Protein AF-A0A3L5TRG7-F1 (afdb_monomer_lite)

Radius of gyration: 14.85 Å; chains: 1; bounding box: 31×40×36 Å

pLDDT: mean 86.59, std 11.87, range [41.12, 98.0]

Secondary structure (DSSP, 8-state):
-EEEEEEEEEEE---S-SSS-EEEEEEEEEEEE-STT---TT-EEEEEE--TT-TT-----TT-EEEEEEEEPTTT--EE--TTS-EEEGGGS-HHHHHHHHTT---TTS---------

Organism: Mytilus galloprovincialis (NCBI:txid29158)

InterPro domains:
  IPR001820 Protease inhibitor I35 (TIMP) [PF00965] (16-117)
  IPR001820 Protease inhibitor I35 (TIMP) [PTHR11844] (3-117)
  IPR008993 Tissue inhibitor of metalloproteinases-like, OB-fold [G3DSA:2.40.50.120] (1-111)
  IPR008993 Tissue inhibitor of metalloproteinases-like, OB-fold [SSF50242] (3-116)

Foldseek 3Di:
DAKWKFKWAFADFFDDDPDAKTKTKTQTQGTLDDPDCLDDHRDIAIETEGDPVDPWGDDDDHGFIKTWMFDADPPPRYTYGTNPTDIDTPVPDDPVRVCCSVVVVDDPVDDDDDPPPDD

Sequence (119 aa):
MQSIVIRGSITSVPGPQSNSDVYYNVTILDIFKQPSYVLSKGKEVKIWTPGNDGVCRAPFSHGEEYYIGGSIERGTGKLRTHLCNFRSRTSALKECQKRMIAGNVFDCSCKTPECFQDC

Structure (mmCIF, N/CA/C/O backbone):
data_AF-A0A3L5TRG7-F1
#
_entry.id   AF-A0A3L5TRG7-F1
#
loop_
_atom_site.group_PDB
_atom_site.id
_atom_site.type_symbol
_atom_site.label_atom_id
_atom_site.label_alt_id
_atom_site.label_comp_id
_atom_site.label_asym_id
_atom_site.label_entity_id
_atom_site.label_seq_id
_atom_site.pdbx_PDB_ins_code
_atom_site.Cartn_x
_atom_site.Cartn_y
_atom_site.Cartn_z
_atom_site.occupancy
_atom_site.B_iso_or_equiv
_atom_site.auth_seq_id
_atom_site.auth_comp_id
_atom_site.auth_asym_id
_atom_site.auth_atom_id
_atom_site.pdbx_PDB_model_num
ATOM 1 N N . MET A 1 1 ? 7.565 7.996 12.531 1.00 68.50 1 MET A N 1
ATOM 2 C CA . MET A 1 1 ? 6.624 7.595 11.460 1.00 68.50 1 MET A CA 1
ATOM 3 C C . MET A 1 1 ? 5.616 6.619 12.039 1.00 68.50 1 MET A C 1
ATOM 5 O O . MET A 1 1 ? 5.961 5.914 12.978 1.00 68.50 1 MET A O 1
ATOM 9 N N . GLN A 1 2 ? 4.381 6.612 11.550 1.00 84.31 2 GLN A N 1
ATOM 10 C CA . GLN A 1 2 ? 3.318 5.730 12.049 1.00 84.31 2 GLN A CA 1
ATOM 11 C C . GLN A 1 2 ? 2.787 4.857 10.914 1.00 84.31 2 GLN A C 1
ATOM 13 O O . GLN A 1 2 ? 2.599 5.352 9.809 1.00 84.31 2 GLN A O 1
ATOM 18 N N . SER A 1 3 ? 2.574 3.569 1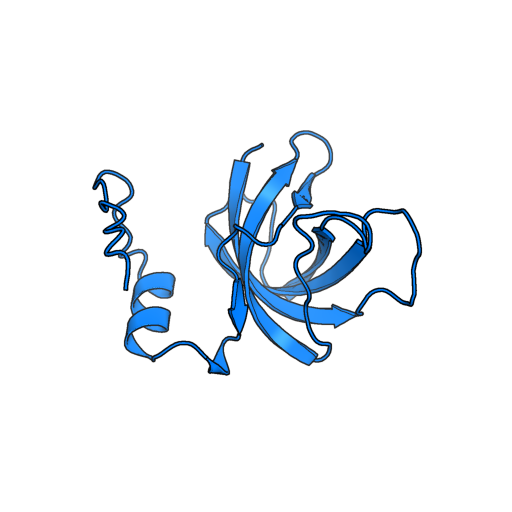1.170 1.00 89.38 3 SER A N 1
ATOM 19 C CA . SER A 1 3 ? 2.216 2.606 10.124 1.00 89.38 3 SER A CA 1
ATOM 20 C C . SER A 1 3 ? 0.785 2.775 9.623 1.00 89.38 3 SER A C 1
ATOM 22 O O . SER A 1 3 ? -0.123 3.053 10.407 1.00 89.38 3 SER A O 1
ATOM 24 N N . ILE A 1 4 ? 0.585 2.512 8.334 1.00 93.00 4 ILE A N 1
ATOM 25 C CA . ILE A 1 4 ? -0.726 2.494 7.686 1.00 93.00 4 ILE A CA 1
ATOM 26 C C . ILE A 1 4 ? -0.925 1.241 6.841 1.00 93.00 4 ILE A C 1
ATOM 28 O O . ILE A 1 4 ? 0.043 0.674 6.336 1.00 93.00 4 ILE A O 1
ATOM 32 N N . VAL A 1 5 ? -2.186 0.843 6.683 1.00 94.06 5 VAL A N 1
ATOM 33 C CA . VAL A 1 5 ? -2.636 -0.185 5.739 1.00 94.06 5 VAL A CA 1
ATOM 34 C C . VAL A 1 5 ? -3.957 0.278 5.129 1.00 94.06 5 VAL A C 1
ATOM 36 O O . VAL A 1 5 ? -4.934 0.490 5.851 1.00 94.06 5 VAL A O 1
ATOM 39 N N . ILE A 1 6 ? -3.985 0.432 3.808 1.00 95.50 6 ILE A N 1
ATOM 40 C CA . ILE A 1 6 ? -5.159 0.877 3.044 1.00 95.50 6 ILE A CA 1
ATOM 41 C C . ILE A 1 6 ? -5.406 -0.033 1.841 1.00 95.50 6 ILE A C 1
ATOM 43 O O . ILE A 1 6 ? -4.489 -0.706 1.370 1.00 95.50 6 ILE A O 1
ATOM 47 N N . ARG A 1 7 ? -6.630 -0.010 1.310 1.00 97.12 7 ARG A N 1
ATOM 48 C CA . ARG A 1 7 ? -6.919 -0.385 -0.078 1.00 97.12 7 ARG A CA 1
ATOM 49 C C . ARG A 1 7 ? -7.169 0.891 -0.869 1.00 97.12 7 ARG A C 1
ATOM 51 O O . ARG A 1 7 ? -7.932 1.741 -0.411 1.00 97.12 7 ARG A O 1
ATOM 58 N N . GLY A 1 8 ? -6.552 1.037 -2.035 1.00 97.44 8 GLY A N 1
ATOM 59 C CA . GLY A 1 8 ? -6.712 2.226 -2.868 1.00 97.44 8 GLY A CA 1
ATOM 60 C C . GLY A 1 8 ? -6.596 1.945 -4.362 1.00 97.44 8 GLY A C 1
ATOM 61 O O . GLY A 1 8 ? -5.975 0.959 -4.755 1.00 97.44 8 GLY A O 1
ATOM 62 N N . SER A 1 9 ? -7.196 2.819 -5.169 1.00 98.00 9 SER A N 1
ATOM 63 C CA . SER A 1 9 ? -7.096 2.823 -6.635 1.00 98.00 9 SER A CA 1
ATOM 64 C C . SER A 1 9 ? -6.076 3.862 -7.085 1.00 98.00 9 SER A C 1
ATOM 66 O O . SER A 1 9 ? -6.111 4.997 -6.607 1.00 98.00 9 SER A O 1
ATOM 68 N N . ILE A 1 10 ? -5.169 3.487 -7.986 1.00 97.50 10 ILE A N 1
ATOM 69 C CA . ILE A 1 10 ? -4.140 4.387 -8.519 1.00 97.50 10 ILE A CA 1
ATOM 70 C C . ILE A 1 10 ? -4.739 5.247 -9.633 1.00 97.50 10 ILE A C 1
ATOM 72 O O . ILE A 1 10 ? -5.018 4.752 -10.724 1.00 97.50 10 ILE A O 1
ATOM 76 N N . THR A 1 11 ? -4.889 6.546 -9.385 1.00 96.62 11 THR A N 1
ATOM 77 C CA . THR A 1 11 ? -5.486 7.505 -10.333 1.00 96.62 11 THR A CA 1
ATOM 78 C C . THR A 1 11 ? -4.451 8.245 -11.171 1.00 96.62 11 THR A C 1
ATOM 80 O O . THR A 1 11 ? -4.776 8.801 -12.214 1.00 96.62 11 THR A O 1
ATOM 83 N N . SER A 1 12 ? -3.188 8.256 -10.743 1.00 93.62 12 SER A N 1
ATOM 84 C CA . SER A 1 12 ? -2.089 8.840 -11.511 1.00 93.62 12 SER A CA 1
ATOM 85 C C . SER A 1 12 ? -0.778 8.134 -11.201 1.00 93.62 12 SER A C 1
ATOM 87 O O . SER A 1 12 ? -0.495 7.793 -10.048 1.00 93.62 12 SER A O 1
ATOM 89 N N . VAL A 1 13 ? 0.024 7.931 -12.245 1.00 90.31 13 VAL A N 1
ATOM 90 C CA . VAL A 1 13 ? 1.387 7.415 -12.146 1.00 90.31 13 VAL A CA 1
ATOM 91 C C . VAL A 1 13 ? 2.385 8.529 -12.466 1.00 90.31 13 VAL A C 1
ATOM 93 O O . VAL A 1 13 ? 2.119 9.369 -13.327 1.00 90.31 13 VAL A O 1
ATOM 96 N N . PRO A 1 14 ? 3.543 8.548 -11.790 1.00 85.12 14 PRO A N 1
ATOM 97 C CA . PRO A 1 14 ? 4.593 9.513 -12.060 1.00 85.12 14 PRO A CA 1
ATOM 98 C C . PRO A 1 14 ? 5.100 9.338 -13.497 1.00 85.12 14 PRO A C 1
ATOM 100 O O . PRO A 1 14 ? 5.312 8.212 -13.955 1.00 85.12 14 PRO A O 1
ATOM 103 N N . GLY A 1 15 ? 5.313 10.458 -14.192 1.00 77.00 15 GLY A N 1
ATOM 104 C CA . GLY A 1 15 ? 5.988 10.473 -15.490 1.00 77.00 15 GLY A CA 1
ATOM 105 C C . GLY A 1 15 ? 7.446 9.993 -15.390 1.00 77.00 15 GLY A C 1
ATOM 106 O O . GLY A 1 15 ? 7.932 9.706 -14.292 1.00 77.00 15 GLY A O 1
ATOM 107 N N . PRO A 1 16 ? 8.173 9.908 -16.516 1.00 65.50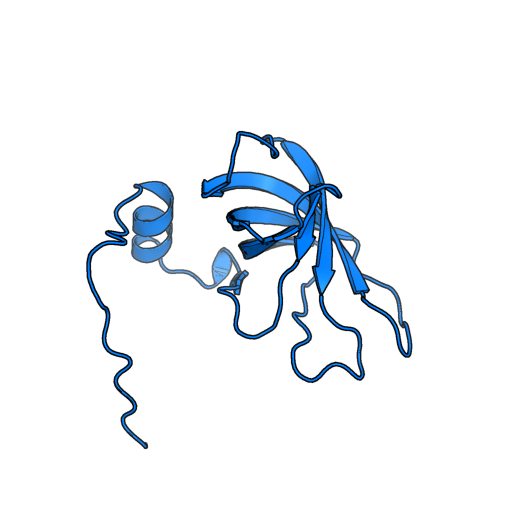 16 PRO A N 1
ATOM 108 C CA . PRO A 1 16 ? 9.590 9.562 -16.504 1.00 65.50 16 PRO A CA 1
ATOM 109 C C . PRO A 1 16 ? 10.372 10.640 -15.736 1.00 65.50 16 PRO A C 1
ATOM 111 O O . PRO A 1 16 ? 10.636 11.718 -16.256 1.00 65.50 16 PRO A O 1
ATOM 114 N N . GLN A 1 17 ? 10.697 10.374 -14.471 1.00 63.59 17 GLN A N 1
ATOM 115 C CA . GLN A 1 17 ? 11.513 11.253 -13.633 1.00 63.59 17 GLN A CA 1
ATOM 116 C C . GLN A 1 17 ? 12.855 10.578 -13.350 1.00 63.59 17 GLN A C 1
ATOM 118 O O . GLN A 1 17 ? 12.905 9.390 -13.017 1.00 63.59 17 GLN A O 1
ATOM 123 N N . SER A 1 18 ? 13.938 11.339 -13.500 1.00 54.47 18 SER A N 1
ATOM 124 C CA . SER A 1 18 ? 15.271 10.960 -13.034 1.00 54.47 18 SER A CA 1
ATOM 125 C C . SER A 1 18 ? 15.524 11.644 -11.686 1.00 54.47 18 SER A C 1
ATOM 127 O O . SER A 1 18 ? 15.195 12.816 -11.509 1.00 54.47 18 SER A O 1
ATOM 129 N N . ASN A 1 19 ? 16.063 10.886 -10.730 1.00 63.34 19 ASN A N 1
ATOM 130 C CA . ASN A 1 19 ? 16.706 11.356 -9.500 1.00 63.34 19 ASN A CA 1
ATOM 131 C C . ASN A 1 19 ? 15.845 11.873 -8.317 1.00 63.34 19 ASN A C 1
ATOM 133 O O . ASN A 1 19 ? 16.428 12.319 -7.330 1.00 63.34 19 ASN A O 1
ATOM 137 N N . SER A 1 20 ? 14.504 11.802 -8.324 1.00 78.25 20 SER A N 1
ATOM 138 C CA . SER A 1 20 ? 13.665 12.269 -7.190 1.00 78.25 20 SER A CA 1
ATOM 139 C C . SER A 1 20 ? 12.644 11.247 -6.683 1.00 78.25 20 SER A C 1
ATOM 141 O O . SER A 1 20 ? 12.288 10.311 -7.398 1.00 78.25 20 SER A O 1
ATOM 143 N N . ASP A 1 21 ? 12.138 11.447 -5.457 1.00 87.06 21 ASP A N 1
ATOM 144 C CA . ASP A 1 21 ? 10.961 10.727 -4.952 1.00 87.06 21 ASP A CA 1
ATOM 145 C C . ASP A 1 21 ? 9.823 10.810 -5.970 1.00 87.06 21 ASP A C 1
ATOM 147 O O . ASP A 1 21 ? 9.517 11.883 -6.500 1.00 87.06 21 ASP A O 1
ATOM 151 N N . VAL A 1 22 ? 9.185 9.673 -6.226 1.00 89.81 22 VAL A N 1
ATOM 152 C CA . VAL A 1 22 ? 8.079 9.590 -7.172 1.00 89.81 22 VAL A CA 1
ATOM 153 C C . VAL A 1 22 ? 6.760 9.514 -6.425 1.00 89.81 22 VAL A C 1
ATOM 155 O O . VAL A 1 22 ? 6.640 8.829 -5.408 1.00 89.81 22 VAL A O 1
ATOM 158 N N . TYR A 1 23 ? 5.765 10.221 -6.948 1.00 92.25 23 TYR A N 1
ATOM 159 C CA . TYR A 1 23 ? 4.465 10.394 -6.315 1.00 92.25 23 TYR A CA 1
ATOM 160 C C . TYR A 1 23 ? 3.373 9.745 -7.160 1.00 92.25 23 TYR A C 1
ATOM 162 O O . TYR A 1 23 ? 3.316 9.936 -8.373 1.00 92.25 23 TYR A O 1
ATOM 170 N N . TYR A 1 24 ? 2.490 9.016 -6.492 1.00 94.31 24 TYR A N 1
ATOM 171 C CA . TYR A 1 24 ? 1.290 8.408 -7.048 1.00 94.31 24 TYR A CA 1
ATOM 172 C C . TYR A 1 24 ? 0.074 9.076 -6.420 1.00 94.31 24 TYR A C 1
ATOM 174 O O . TYR A 1 24 ? 0.054 9.291 -5.203 1.00 94.31 24 TYR A O 1
ATOM 182 N N . ASN A 1 25 ? -0.945 9.364 -7.227 1.00 95.44 25 ASN A N 1
ATOM 183 C CA . ASN A 1 25 ? -2.251 9.722 -6.684 1.00 95.44 25 ASN A CA 1
ATOM 184 C C . ASN A 1 25 ? -3.055 8.444 -6.460 1.00 95.44 25 ASN A C 1
ATOM 186 O O . ASN A 1 25 ? -3.080 7.554 -7.315 1.00 95.44 25 ASN A O 1
ATOM 190 N N . VAL A 1 26 ? -3.676 8.353 -5.287 1.00 96.50 26 VAL A N 1
ATOM 191 C CA . VAL A 1 26 ? -4.419 7.176 -4.852 1.00 96.50 26 VAL A CA 1
ATOM 192 C C . VAL A 1 26 ? -5.742 7.603 -4.240 1.00 96.50 26 VAL A C 1
ATOM 194 O O . VAL A 1 26 ? -5.761 8.330 -3.247 1.00 96.50 26 VAL A O 1
ATOM 197 N N . THR A 1 27 ? -6.855 7.114 -4.780 1.00 97.44 27 THR A N 1
ATOM 198 C CA . THR A 1 27 ? -8.161 7.218 -4.122 1.00 97.44 27 THR A CA 1
ATOM 199 C C . THR A 1 27 ? -8.278 6.125 -3.071 1.00 97.44 27 THR A C 1
ATOM 201 O O . THR A 1 27 ? -8.154 4.940 -3.380 1.00 97.44 27 THR A O 1
ATOM 204 N N . ILE A 1 28 ? -8.532 6.508 -1.820 1.00 96.94 28 ILE A N 1
ATOM 205 C CA . ILE A 1 28 ? -8.683 5.559 -0.716 1.00 96.94 28 ILE A CA 1
ATOM 206 C C . ILE A 1 28 ? -10.037 4.860 -0.821 1.00 96.94 28 ILE A C 1
ATOM 208 O O . ILE A 1 28 ? -11.084 5.494 -0.705 1.00 96.94 28 ILE A O 1
ATOM 212 N N . LEU A 1 29 ? -10.013 3.540 -0.977 1.00 97.12 29 LEU A N 1
ATOM 213 C CA . LEU A 1 29 ? -11.209 2.703 -1.016 1.00 97.12 29 LEU A CA 1
ATOM 214 C C . LEU A 1 29 ? -11.552 2.162 0.369 1.00 97.12 29 LEU A C 1
ATOM 216 O O . LEU A 1 29 ? -12.718 2.190 0.742 1.00 97.12 29 LEU A O 1
ATOM 220 N N . ASP A 1 30 ? -10.559 1.734 1.151 1.00 95.81 30 ASP A N 1
ATOM 221 C CA . ASP A 1 30 ? -10.739 1.310 2.545 1.00 95.81 30 ASP A CA 1
ATOM 222 C C . ASP A 1 30 ? -9.485 1.582 3.377 1.00 95.81 30 ASP A C 1
ATOM 224 O O . ASP A 1 30 ? -8.372 1.666 2.853 1.00 95.81 30 ASP A O 1
ATOM 228 N N . ILE A 1 31 ? -9.666 1.695 4.692 1.00 93.81 31 ILE A N 1
ATOM 229 C CA . ILE A 1 31 ? -8.587 1.918 5.655 1.00 93.81 31 ILE A CA 1
ATOM 230 C C . ILE A 1 31 ? -8.657 0.814 6.704 1.00 93.81 31 ILE A C 1
ATOM 232 O O . ILE A 1 31 ? -9.650 0.707 7.416 1.00 93.81 31 ILE A O 1
ATOM 236 N N . PHE A 1 32 ? -7.597 0.015 6.806 1.00 92.62 32 PHE A N 1
ATOM 237 C CA . PHE A 1 32 ? -7.510 -1.104 7.752 1.00 92.62 32 PHE A CA 1
ATOM 238 C C . PHE A 1 32 ? -6.653 -0.759 8.969 1.00 92.62 32 PHE A C 1
ATOM 240 O O . PHE A 1 32 ? -6.899 -1.239 10.069 1.00 92.62 32 PHE A O 1
ATOM 247 N N . LYS A 1 33 ? -5.643 0.097 8.785 1.00 91.25 33 LYS A N 1
ATOM 248 C CA . LYS A 1 33 ? -4.789 0.593 9.866 1.00 91.25 33 LYS A CA 1
ATOM 249 C C . LYS A 1 33 ? -4.364 2.020 9.568 1.00 91.25 33 LYS A C 1
ATOM 251 O O . LYS A 1 33 ? -3.876 2.304 8.477 1.00 91.25 33 LYS A O 1
ATOM 256 N N . GLN A 1 34 ? -4.500 2.902 10.550 1.00 88.31 34 GLN A N 1
ATOM 257 C CA . GLN A 1 34 ? -3.930 4.242 10.502 1.00 88.31 34 GLN A CA 1
ATOM 258 C C . GLN A 1 34 ? -3.708 4.800 11.909 1.00 88.31 34 GLN A C 1
ATOM 260 O O . GLN A 1 34 ? -4.436 4.435 12.833 1.00 88.31 34 GLN A O 1
ATOM 265 N N . PRO A 1 35 ? -2.747 5.714 12.090 1.00 81.31 35 PRO A N 1
ATOM 266 C CA . PRO A 1 35 ? -2.717 6.565 13.266 1.00 81.31 35 PRO A CA 1
ATOM 267 C C . PRO A 1 35 ? -3.772 7.679 13.160 1.00 81.31 35 PRO A C 1
ATOM 269 O O . PRO A 1 35 ? -3.918 8.298 12.111 1.00 81.31 35 PRO A O 1
ATOM 272 N N . SER A 1 36 ? -4.467 7.971 14.260 1.00 73.88 36 SER A N 1
ATOM 273 C CA . SER A 1 36 ? -5.143 9.261 14.498 1.00 73.88 36 SER A CA 1
ATOM 274 C C . SER A 1 36 ? -6.057 9.804 13.375 1.00 73.88 36 SER A C 1
ATOM 276 O O . SER A 1 36 ? -6.055 11.006 13.135 1.00 73.88 36 SER A O 1
ATOM 278 N N . TYR A 1 37 ? -6.846 8.948 12.707 1.00 75.25 37 TYR A N 1
ATOM 279 C CA . TYR A 1 37 ? -7.881 9.330 11.719 1.00 75.25 37 TYR A CA 1
ATOM 280 C C . TYR A 1 37 ? -7.437 10.351 10.645 1.00 75.25 37 TYR A C 1
ATOM 282 O O . TYR A 1 37 ? -8.203 11.221 10.240 1.00 75.25 37 TYR A O 1
ATOM 290 N N . VAL A 1 38 ? -6.193 10.254 10.166 1.00 82.38 38 VAL A N 1
ATOM 291 C CA . VAL A 1 38 ? -5.620 11.185 9.170 1.00 82.38 38 VAL A CA 1
ATOM 292 C C . VAL A 1 38 ? -6.228 10.993 7.772 1.00 82.38 38 VAL A C 1
ATOM 294 O O . VAL A 1 38 ? -6.268 11.918 6.957 1.00 82.38 38 VAL A O 1
ATOM 297 N N . LEU A 1 39 ? -6.691 9.780 7.478 1.00 89.88 39 LEU A N 1
ATOM 298 C CA . LEU A 1 39 ? -7.208 9.364 6.182 1.00 89.88 39 LEU A CA 1
ATOM 299 C C . LEU A 1 39 ? -8.719 9.140 6.232 1.00 89.88 39 LEU A C 1
ATOM 301 O O . LEU A 1 39 ? -9.279 8.734 7.254 1.00 89.88 39 LEU A O 1
ATOM 305 N N . SER A 1 40 ? -9.368 9.333 5.085 1.00 93.00 40 SER A N 1
ATOM 306 C CA . SER A 1 40 ? -10.805 9.110 4.915 1.00 93.00 40 SER A CA 1
ATOM 307 C C . SER A 1 40 ? -11.081 8.371 3.609 1.00 93.00 40 SER A C 1
ATOM 309 O O . SER A 1 40 ? -10.419 8.614 2.600 1.00 93.00 40 SER A O 1
ATOM 311 N N . LYS A 1 41 ? -12.070 7.473 3.630 1.00 95.19 41 LYS A N 1
ATOM 312 C CA . LYS A 1 41 ? -12.554 6.768 2.437 1.00 95.19 41 LYS A CA 1
ATOM 313 C C . LYS A 1 41 ? -13.084 7.766 1.401 1.00 95.19 41 LYS A C 1
ATOM 315 O O . LYS A 1 41 ? -13.687 8.770 1.765 1.00 95.19 41 LYS A O 1
ATOM 320 N N . GLY A 1 42 ? -12.828 7.500 0.123 1.00 95.31 42 GLY A N 1
ATOM 321 C CA . GLY A 1 42 ? -13.177 8.363 -1.008 1.00 95.31 42 GLY A CA 1
ATOM 322 C C . GLY A 1 42 ? -12.223 9.541 -1.233 1.00 95.31 42 GLY A C 1
ATOM 323 O O . GLY A 1 42 ? -12.297 10.187 -2.273 1.00 95.31 42 GLY A O 1
ATOM 324 N N . LYS A 1 43 ? -11.302 9.820 -0.301 1.00 94.50 43 LYS A N 1
ATOM 325 C CA . LYS A 1 43 ? -10.327 10.904 -0.448 1.00 94.50 43 LYS A CA 1
ATOM 326 C C . LYS A 1 43 ? -9.179 10.478 -1.359 1.00 94.50 43 LYS A C 1
ATOM 328 O O . LYS A 1 43 ? -8.662 9.368 -1.232 1.00 94.50 43 LYS A O 1
ATOM 333 N N . GLU A 1 44 ? -8.747 11.382 -2.234 1.00 94.56 44 GLU A N 1
ATOM 334 C CA . GLU A 1 44 ? -7.490 11.228 -2.962 1.00 94.56 44 GLU A CA 1
ATOM 335 C C . GLU A 1 44 ? -6.310 11.688 -2.098 1.00 94.56 44 GLU A C 1
ATOM 337 O O . GLU A 1 44 ? -6.347 12.742 -1.455 1.00 94.56 44 GLU A O 1
ATOM 342 N N . VAL A 1 45 ? -5.256 10.879 -2.074 1.00 93.31 45 VAL A N 1
ATOM 343 C CA . VAL A 1 45 ? -4.016 11.153 -1.352 1.00 93.31 45 VAL A CA 1
ATOM 344 C C . VAL A 1 45 ? -2.810 10.899 -2.242 1.00 93.31 45 VAL A C 1
ATOM 346 O O . VAL A 1 45 ? -2.852 10.078 -3.156 1.00 93.31 45 VAL A O 1
ATOM 349 N N . LYS A 1 46 ? -1.707 11.591 -1.946 1.00 93.25 46 LYS A N 1
ATOM 350 C CA . LYS A 1 46 ? -0.419 11.345 -2.594 1.00 93.25 46 LYS A CA 1
ATOM 351 C C . LYS A 1 46 ? 0.399 10.365 -1.771 1.00 93.25 46 LYS A C 1
ATOM 353 O O . LYS A 1 46 ? 0.665 10.624 -0.596 1.00 93.25 46 LYS A O 1
ATOM 358 N N . ILE A 1 47 ? 0.824 9.279 -2.404 1.00 93.75 47 ILE A N 1
ATOM 359 C CA . ILE A 1 47 ? 1.775 8.323 -1.838 1.00 93.75 47 ILE A CA 1
ATOM 360 C C . ILE A 1 47 ? 3.096 8.491 -2.565 1.00 93.75 47 ILE A C 1
ATOM 362 O O . ILE A 1 47 ? 3.122 8.524 -3.793 1.00 93.75 47 ILE A O 1
ATOM 366 N N . TRP A 1 48 ? 4.188 8.582 -1.817 1.00 92.88 48 TRP A N 1
ATOM 367 C CA . TRP A 1 48 ? 5.519 8.675 -2.389 1.00 92.88 48 TRP A CA 1
ATOM 368 C C . TRP A 1 48 ? 6.369 7.445 -2.083 1.00 92.88 48 TRP A C 1
ATOM 370 O O . TRP A 1 48 ? 6.190 6.754 -1.075 1.00 92.88 48 TRP A O 1
ATOM 380 N N . THR A 1 49 ? 7.299 7.167 -2.985 1.00 92.06 49 THR A N 1
ATOM 381 C CA . THR A 1 49 ? 8.286 6.091 -2.884 1.00 92.06 49 THR A CA 1
ATOM 382 C C . THR A 1 49 ? 9.599 6.564 -3.519 1.00 92.06 49 THR A C 1
ATOM 384 O O . THR A 1 49 ? 9.555 7.506 -4.316 1.00 92.06 49 THR A O 1
ATOM 387 N N . PRO A 1 50 ? 10.760 5.962 -3.191 1.00 90.44 50 PRO A N 1
ATOM 388 C CA . PRO A 1 50 ? 12.017 6.338 -3.830 1.00 90.44 50 PRO A CA 1
ATOM 389 C C . PRO A 1 50 ? 11.943 6.287 -5.362 1.00 90.44 50 PRO A C 1
ATOM 391 O O . PRO A 1 50 ? 11.228 5.457 -5.932 1.00 90.44 50 PRO A O 1
ATOM 394 N N . GLY A 1 51 ? 12.685 7.185 -6.012 1.00 85.06 51 GLY A N 1
ATOM 395 C CA . GLY A 1 51 ? 12.783 7.282 -7.468 1.00 85.06 51 GLY A CA 1
ATOM 396 C C . GLY A 1 51 ? 13.518 6.126 -8.141 1.00 85.06 51 GLY A C 1
ATOM 397 O O . GLY A 1 51 ? 13.823 5.114 -7.516 1.00 85.06 51 GLY A O 1
ATOM 398 N N . ASN A 1 52 ? 13.799 6.280 -9.437 1.00 74.38 52 ASN A N 1
ATOM 399 C CA . ASN A 1 52 ? 14.424 5.243 -10.269 1.00 74.38 52 ASN A CA 1
ATOM 400 C C . ASN A 1 52 ? 15.802 4.780 -9.781 1.00 74.38 52 ASN A C 1
ATOM 402 O O . ASN A 1 52 ? 16.109 3.600 -9.902 1.00 74.38 52 ASN A O 1
ATOM 406 N N . ASP A 1 53 ? 16.580 5.671 -9.172 1.00 73.69 53 ASP A N 1
ATOM 407 C CA . ASP A 1 53 ? 17.902 5.347 -8.616 1.00 73.69 53 ASP A CA 1
ATOM 408 C C . ASP A 1 53 ? 17.814 4.821 -7.172 1.00 73.69 53 ASP A C 1
ATOM 410 O O . ASP A 1 53 ? 18.813 4.480 -6.540 1.00 73.69 53 ASP A O 1
ATOM 414 N N . GLY A 1 54 ? 16.599 4.764 -6.618 1.00 69.69 54 GLY A N 1
ATOM 415 C CA . GLY A 1 54 ? 16.336 4.268 -5.280 1.00 69.69 54 GLY A CA 1
ATOM 416 C C . GLY A 1 54 ? 16.194 2.748 -5.260 1.00 69.69 54 GLY A C 1
ATOM 417 O O . GLY A 1 54 ? 15.255 2.197 -5.831 1.0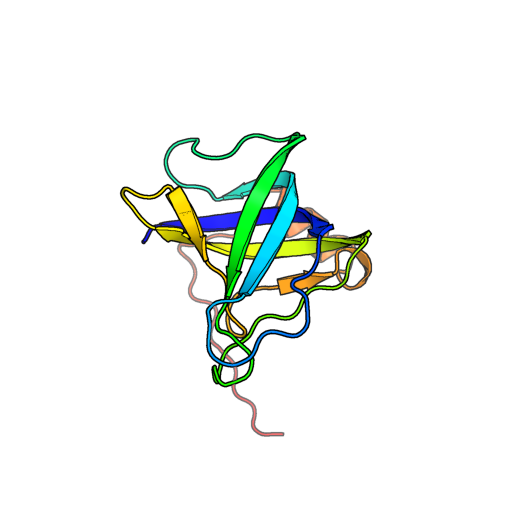0 69.69 54 GLY A O 1
ATOM 418 N N . VAL A 1 55 ? 17.051 2.081 -4.480 1.00 78.00 55 V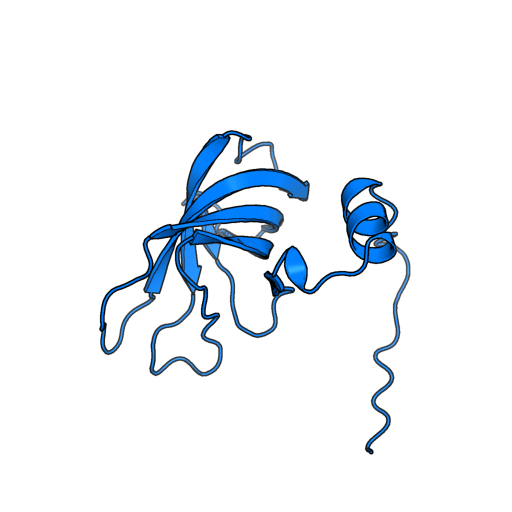AL A N 1
ATOM 419 C CA . VAL A 1 55 ? 17.110 0.611 -4.300 1.00 78.00 55 VAL A CA 1
ATOM 420 C C . VAL A 1 55 ? 15.774 -0.019 -3.839 1.00 78.00 55 VAL A C 1
ATOM 422 O O . VAL A 1 55 ? 15.573 -1.220 -3.975 1.00 78.00 55 VAL A O 1
ATOM 425 N N . CYS A 1 56 ? 14.813 0.778 -3.352 1.00 87.50 56 CYS A N 1
ATOM 426 C CA . CYS A 1 56 ? 13.545 0.296 -2.792 1.00 87.50 56 CYS A CA 1
ATOM 427 C C . CYS A 1 56 ? 12.295 0.955 -3.404 1.00 87.50 56 CYS A C 1
ATOM 429 O O . CYS A 1 56 ? 11.301 1.151 -2.694 1.00 87.50 56 CYS A O 1
ATOM 431 N N . ARG A 1 57 ? 12.313 1.313 -4.696 1.00 89.69 57 ARG A N 1
ATOM 432 C CA . ARG A 1 57 ? 11.129 1.853 -5.388 1.00 89.69 57 ARG A CA 1
ATOM 433 C C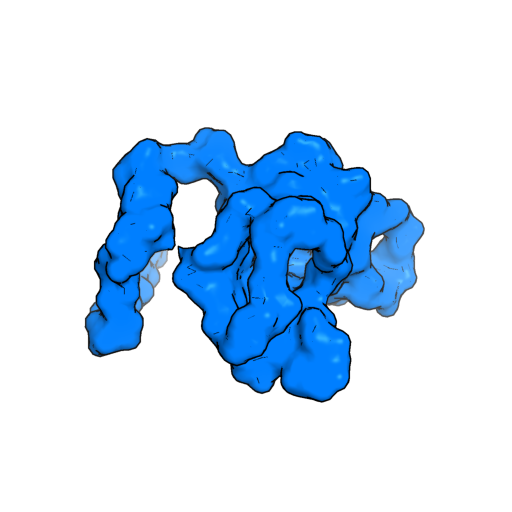 . ARG A 1 57 ? 9.951 0.873 -5.347 1.00 89.69 57 ARG A C 1
ATOM 435 O O . ARG A 1 57 ? 10.088 -0.310 -5.653 1.00 89.69 57 ARG A O 1
ATOM 442 N N . ALA A 1 58 ? 8.760 1.383 -5.037 1.00 91.69 58 ALA A N 1
ATOM 443 C CA . ALA A 1 58 ? 7.514 0.632 -5.118 1.00 91.69 58 ALA A CA 1
ATOM 444 C C . ALA A 1 58 ? 6.689 1.019 -6.363 1.00 91.69 58 ALA A C 1
ATOM 446 O O . ALA A 1 58 ? 5.943 1.994 -6.305 1.00 91.69 58 ALA A O 1
ATOM 447 N N . PRO A 1 59 ? 6.781 0.287 -7.490 1.00 90.88 59 PRO A N 1
ATOM 448 C CA . PRO A 1 59 ? 5.977 0.599 -8.667 1.00 90.88 59 PRO A CA 1
ATOM 449 C C . PRO A 1 59 ? 4.492 0.265 -8.469 1.00 90.88 59 PRO A C 1
ATOM 451 O O . PRO A 1 59 ? 4.138 -0.772 -7.901 1.00 90.88 59 PRO A O 1
ATOM 454 N N . PHE A 1 60 ? 3.642 1.127 -9.023 1.00 93.88 60 PHE A N 1
ATOM 455 C CA . PHE A 1 60 ? 2.199 0.944 -9.142 1.00 93.88 60 PHE A CA 1
ATOM 456 C C . PHE A 1 60 ? 1.756 1.202 -10.583 1.00 93.88 60 PHE A C 1
ATOM 458 O O . PHE A 1 60 ? 2.372 2.006 -11.288 1.00 93.88 60 PHE A O 1
ATOM 465 N N . SER A 1 61 ? 0.685 0.536 -11.000 1.00 95.00 61 SER A N 1
ATOM 466 C CA . SER A 1 61 ? 0.081 0.688 -12.323 1.00 95.00 61 SER A CA 1
ATOM 467 C C . SER A 1 61 ? -1.173 1.557 -12.246 1.00 95.00 61 SER A C 1
ATOM 469 O O . SER A 1 61 ? -1.958 1.430 -11.311 1.00 95.00 61 SER A O 1
ATOM 471 N N . HIS A 1 62 ? -1.354 2.439 -13.229 1.00 95.88 62 HIS A N 1
ATOM 472 C CA . HIS A 1 62 ? -2.536 3.293 -13.338 1.00 95.88 62 HIS A CA 1
ATOM 473 C C . HIS A 1 62 ? -3.814 2.457 -13.506 1.00 95.88 62 HIS A C 1
ATOM 475 O O . HIS A 1 62 ? -3.816 1.499 -14.276 1.00 95.88 62 HIS A O 1
ATOM 481 N N . GLY A 1 63 ? -4.891 2.843 -12.819 1.00 95.88 63 GLY A N 1
ATOM 482 C CA . GLY A 1 63 ? -6.203 2.192 -12.883 1.00 95.88 63 GLY A CA 1
ATOM 483 C C . GLY A 1 63 ? -6.326 0.902 -12.069 1.00 95.88 63 GLY A C 1
ATOM 484 O O . GLY A 1 63 ? -7.409 0.331 -11.998 1.00 95.88 63 GLY A O 1
ATOM 485 N N . GLU A 1 64 ? -5.244 0.442 -11.442 1.00 97.19 64 GLU A N 1
ATOM 486 C CA . GLU A 1 64 ? -5.236 -0.794 -10.662 1.00 97.19 64 GLU A CA 1
ATOM 487 C C . GLU A 1 64 ? -5.497 -0.512 -9.177 1.00 97.19 64 GLU A C 1
ATOM 489 O O . GLU A 1 64 ? -5.091 0.516 -8.626 1.00 97.19 64 GLU A O 1
ATOM 494 N N . GLU A 1 65 ? -6.141 -1.464 -8.504 1.00 97.94 65 GLU A N 1
ATOM 495 C CA . GLU A 1 65 ? -6.341 -1.422 -7.059 1.00 97.94 65 GLU A CA 1
ATOM 496 C C . GLU A 1 65 ? -5.251 -2.190 -6.318 1.00 97.94 65 GLU A C 1
ATOM 498 O O . GLU A 1 65 ? -4.893 -3.314 -6.685 1.00 97.94 65 GLU A O 1
ATOM 503 N N . TYR A 1 66 ? -4.786 -1.622 -5.210 1.00 97.81 66 TYR A N 1
ATOM 504 C CA . TYR A 1 66 ? -3.783 -2.237 -4.356 1.00 97.81 66 TYR A CA 1
ATOM 505 C C . TYR A 1 66 ? -4.187 -2.199 -2.892 1.00 97.81 66 TYR A C 1
ATOM 507 O O . TYR A 1 66 ? -4.740 -1.213 -2.402 1.00 97.81 66 TYR A O 1
ATOM 515 N N . TYR A 1 67 ? -3.790 -3.242 -2.172 1.00 96.44 67 TYR A N 1
ATOM 516 C CA . TYR A 1 67 ? -3.533 -3.147 -0.745 1.00 96.44 67 TYR A CA 1
ATOM 517 C C . TYR A 1 67 ? -2.131 -2.582 -0.548 1.00 96.44 67 TYR A C 1
ATOM 519 O O . TYR A 1 67 ? -1.164 -3.106 -1.106 1.00 96.44 67 TYR A O 1
ATOM 527 N N . ILE A 1 68 ? -2.033 -1.505 0.227 1.00 96.38 68 ILE A N 1
ATOM 528 C CA . ILE A 1 68 ? -0.810 -0.728 0.411 1.00 96.38 68 ILE A CA 1
ATOM 529 C C . ILE A 1 68 ? -0.544 -0.581 1.903 1.00 96.38 68 ILE A C 1
ATOM 531 O O . ILE A 1 68 ? -1.300 0.061 2.634 1.00 96.38 68 ILE A O 1
ATOM 535 N N . GLY A 1 69 ? 0.554 -1.180 2.341 1.00 95.31 69 GLY A N 1
ATOM 536 C CA . GLY A 1 69 ? 1.205 -0.917 3.608 1.00 95.31 69 GLY A CA 1
ATOM 537 C C . GLY A 1 69 ? 2.235 0.199 3.463 1.00 95.31 69 GLY A C 1
ATOM 538 O O . GLY A 1 69 ? 2.847 0.394 2.409 1.00 95.31 69 GLY A O 1
ATOM 539 N N . GLY A 1 70 ? 2.454 0.935 4.543 1.00 94.50 70 GLY A N 1
ATOM 540 C CA . GLY A 1 70 ? 3.452 1.993 4.550 1.00 94.50 70 GLY A CA 1
ATOM 541 C C . GLY A 1 70 ? 3.489 2.739 5.864 1.00 94.50 70 GLY A C 1
ATOM 542 O O . GLY A 1 70 ? 3.116 2.214 6.919 1.00 94.50 70 GLY A O 1
ATOM 543 N N . SER A 1 71 ? 3.921 3.988 5.794 1.00 93.38 71 SER A N 1
ATOM 544 C CA . SER A 1 71 ? 3.926 4.878 6.940 1.00 93.38 71 SER A CA 1
ATOM 545 C C . SER A 1 71 ? 3.469 6.285 6.582 1.00 93.38 71 SER A C 1
ATOM 547 O O . SER A 1 71 ? 3.587 6.734 5.446 1.00 93.38 71 SER A O 1
ATOM 549 N N . ILE A 1 72 ? 2.934 6.983 7.576 1.00 90.62 72 ILE A N 1
ATOM 550 C CA . ILE A 1 72 ? 2.688 8.418 7.535 1.00 90.62 72 ILE A CA 1
ATOM 551 C C . ILE A 1 72 ? 3.824 9.121 8.279 1.00 90.62 72 ILE A C 1
ATOM 553 O O . ILE A 1 72 ? 4.206 8.752 9.403 1.00 90.62 72 ILE A O 1
ATOM 557 N N . GLU A 1 73 ? 4.370 10.146 7.637 1.00 86.12 73 GLU A N 1
ATOM 558 C CA . GLU A 1 73 ? 5.316 11.070 8.241 1.00 86.12 73 GLU A CA 1
ATOM 559 C C . GLU A 1 73 ? 4.588 12.046 9.180 1.00 86.12 73 GLU A C 1
ATOM 561 O O . GLU A 1 73 ? 3.601 12.690 8.815 1.00 86.12 73 GLU A O 1
ATOM 566 N N . ARG A 1 74 ? 5.066 12.137 10.429 1.00 74.44 74 ARG A N 1
ATOM 567 C CA . ARG A 1 74 ? 4.484 13.040 11.432 1.00 74.44 74 ARG A CA 1
ATOM 568 C C . ARG A 1 74 ? 4.756 14.489 11.020 1.00 74.44 74 ARG A C 1
ATOM 570 O O . ARG A 1 74 ? 5.871 14.811 10.634 1.00 74.44 74 ARG A O 1
ATOM 577 N N . GLY A 1 75 ? 3.748 15.350 11.128 1.00 73.25 75 GLY A N 1
ATOM 578 C CA . GLY A 1 75 ? 3.846 16.781 10.815 1.00 73.25 75 GLY A CA 1
ATOM 579 C C . GLY A 1 75 ? 3.493 17.133 9.369 1.00 73.25 75 GLY A C 1
ATOM 580 O O . GLY A 1 75 ? 2.815 18.129 9.151 1.00 73.25 75 GLY A O 1
ATOM 581 N N . THR A 1 76 ? 3.865 16.301 8.392 1.00 78.19 76 THR A N 1
ATOM 582 C CA . THR A 1 76 ? 3.529 16.544 6.974 1.00 78.19 76 THR A CA 1
ATOM 583 C C . THR A 1 76 ? 2.287 15.781 6.516 1.00 78.19 76 THR A C 1
ATOM 585 O O . THR A 1 76 ? 1.664 16.163 5.529 1.00 78.19 76 THR A O 1
ATOM 588 N N . GLY A 1 77 ? 1.939 14.678 7.193 1.00 79.50 77 GLY A N 1
ATOM 589 C CA . GLY A 1 77 ? 0.847 13.794 6.779 1.00 79.50 77 GLY A CA 1
ATOM 590 C C . GLY A 1 77 ? 1.139 13.026 5.485 1.00 79.50 77 GLY A C 1
ATOM 591 O O . GLY A 1 77 ? 0.249 12.364 4.952 1.00 79.50 77 GLY A O 1
ATOM 592 N N . LYS A 1 78 ? 2.373 13.099 4.964 1.00 84.94 78 LYS A N 1
ATOM 593 C CA . LYS A 1 78 ? 2.758 12.450 3.710 1.00 84.94 78 LYS A CA 1
ATOM 594 C C . LYS A 1 78 ? 2.826 10.937 3.889 1.00 84.94 78 LYS A C 1
ATOM 596 O O . LYS A 1 78 ? 3.461 10.438 4.820 1.00 84.94 78 LYS A O 1
ATOM 601 N N . LEU A 1 79 ? 2.201 10.220 2.960 1.00 92.44 79 LEU A N 1
ATOM 602 C CA . LEU A 1 79 ? 2.208 8.763 2.900 1.00 92.44 79 LEU A CA 1
ATOM 603 C C . LEU A 1 79 ? 3.438 8.276 2.149 1.00 92.44 79 LEU A C 1
ATOM 605 O O . LEU A 1 79 ? 3.644 8.645 0.996 1.00 92.44 79 LEU A O 1
ATOM 609 N N . ARG A 1 80 ? 4.217 7.411 2.790 1.00 93.69 80 ARG A N 1
ATOM 610 C CA . ARG A 1 80 ? 5.401 6.775 2.223 1.00 93.69 80 ARG A CA 1
ATOM 611 C C . ARG A 1 80 ? 5.188 5.273 2.104 1.00 93.69 80 ARG A C 1
ATOM 613 O O . ARG A 1 80 ? 4.729 4.630 3.048 1.00 93.69 80 ARG A O 1
ATOM 620 N N . THR A 1 81 ? 5.611 4.706 0.983 1.00 95.00 81 THR A N 1
ATOM 621 C CA . THR A 1 81 ? 5.731 3.256 0.786 1.00 95.00 81 THR A CA 1
ATOM 622 C C . THR A 1 81 ? 7.031 2.926 0.045 1.00 95.00 81 THR A C 1
ATOM 624 O O . THR A 1 81 ? 7.613 3.779 -0.625 1.00 95.00 81 THR A O 1
ATOM 627 N N . HIS A 1 82 ? 7.539 1.709 0.191 1.00 93.06 82 HIS A N 1
ATOM 628 C CA . HIS A 1 82 ? 8.750 1.223 -0.477 1.00 93.06 82 HIS A CA 1
ATOM 629 C C . HIS A 1 82 ? 8.627 -0.272 -0.786 1.00 93.06 82 HIS A C 1
ATOM 631 O O . HIS A 1 82 ? 7.657 -0.910 -0.387 1.00 93.06 82 HIS A O 1
ATOM 637 N N . LEU A 1 83 ? 9.592 -0.827 -1.521 1.00 91.44 83 LEU A N 1
ATOM 638 C CA . LEU A 1 83 ? 9.538 -2.195 -2.047 1.00 91.44 83 LEU A CA 1
ATOM 639 C C . LEU A 1 83 ? 9.289 -3.264 -0.971 1.00 91.44 83 LEU A C 1
ATOM 641 O O . LEU A 1 83 ? 8.541 -4.202 -1.217 1.00 91.44 83 LEU A O 1
ATOM 645 N N . CYS A 1 84 ? 9.874 -3.094 0.216 1.00 91.38 84 CYS A N 1
ATOM 646 C CA . CYS A 1 84 ? 9.726 -4.030 1.332 1.00 91.38 84 CYS A CA 1
ATOM 647 C C . CYS A 1 84 ? 8.425 -3.843 2.128 1.00 91.38 84 CYS A C 1
ATOM 649 O O . CYS A 1 84 ? 8.143 -4.619 3.039 1.00 91.38 84 CYS A O 1
ATOM 651 N N . ASN A 1 85 ? 7.620 -2.816 1.837 1.00 94.38 85 ASN A N 1
ATOM 652 C CA . ASN A 1 85 ? 6.292 -2.731 2.426 1.00 94.38 85 ASN A CA 1
ATOM 653 C C . ASN A 1 85 ? 5.338 -3.709 1.746 1.00 94.38 85 ASN A C 1
ATOM 655 O O . ASN A 1 85 ? 5.442 -3.986 0.552 1.00 94.38 85 ASN A O 1
ATOM 659 N N . PHE A 1 86 ? 4.343 -4.173 2.504 1.00 92.88 86 PHE A N 1
ATOM 660 C CA . PHE A 1 86 ? 3.265 -4.970 1.940 1.00 92.88 86 PHE A CA 1
ATOM 661 C C . PHE A 1 86 ? 2.568 -4.193 0.818 1.00 92.88 86 PHE A C 1
ATOM 663 O O . PHE A 1 86 ? 1.942 -3.162 1.058 1.00 92.88 86 PHE A O 1
ATOM 670 N N . ARG A 1 87 ? 2.675 -4.698 -0.408 1.00 94.50 87 ARG A N 1
ATOM 671 C CA . ARG A 1 87 ? 1.989 -4.167 -1.581 1.00 94.50 87 ARG A CA 1
ATOM 672 C C . ARG A 1 87 ? 1.507 -5.333 -2.417 1.00 94.50 87 ARG A C 1
ATOM 674 O O . ARG A 1 87 ? 2.315 -6.106 -2.922 1.00 94.50 87 ARG A O 1
ATOM 681 N N . SER A 1 88 ? 0.203 -5.424 -2.624 1.00 95.88 88 SER A N 1
ATOM 682 C CA . SER A 1 88 ? -0.362 -6.439 -3.509 1.00 95.88 88 SER A CA 1
ATOM 683 C C . SER A 1 88 ? -1.522 -5.868 -4.297 1.00 95.88 88 SER A C 1
ATOM 685 O O . SER A 1 88 ? -2.321 -5.108 -3.750 1.00 95.88 88 SER A O 1
ATOM 687 N N . ARG A 1 89 ? -1.616 -6.232 -5.579 1.00 97.06 89 ARG A N 1
ATOM 688 C CA . ARG A 1 89 ? -2.811 -5.933 -6.372 1.00 97.06 89 ARG A CA 1
ATOM 689 C C . ARG A 1 89 ? -3.995 -6.633 -5.724 1.00 97.06 89 ARG A C 1
ATOM 691 O O . ARG A 1 89 ? -3.878 -7.793 -5.326 1.00 97.06 89 ARG A O 1
ATOM 698 N N . THR A 1 90 ? -5.145 -5.976 -5.677 1.00 95.25 90 THR A N 1
ATOM 699 C CA . THR A 1 90 ? -6.375 -6.591 -5.161 1.00 95.25 90 THR A CA 1
ATOM 700 C C . THR A 1 90 ? -6.696 -7.893 -5.905 1.00 95.25 90 THR A C 1
ATOM 702 O O . THR A 1 90 ? -7.106 -8.869 -5.281 1.00 95.25 90 THR A O 1
ATOM 705 N N . SER A 1 91 ? -6.448 -7.942 -7.216 1.00 95.88 91 SER A N 1
ATOM 706 C CA . SER A 1 91 ? -6.656 -9.124 -8.064 1.00 95.88 91 SER A CA 1
ATOM 707 C C . SER A 1 91 ? -5.710 -10.293 -7.764 1.00 95.88 91 SER A C 1
ATOM 709 O O . SER A 1 91 ? -6.063 -11.436 -8.037 1.00 95.88 91 SER A O 1
ATOM 711 N N . ALA A 1 92 ? -4.536 -10.036 -7.180 1.00 95.19 92 ALA A N 1
ATOM 712 C CA . ALA A 1 92 ? -3.544 -11.067 -6.871 1.00 95.19 92 ALA A CA 1
ATOM 713 C C . ALA A 1 92 ? -3.781 -11.756 -5.514 1.00 95.19 92 ALA A C 1
ATOM 715 O O . ALA A 1 92 ? -3.212 -12.815 -5.252 1.00 95.19 92 ALA A O 1
ATOM 716 N N . LEU A 1 93 ? -4.596 -11.165 -4.634 1.00 92.06 93 LEU A N 1
ATOM 717 C CA . LEU A 1 93 ? -4.918 -11.752 -3.334 1.00 92.06 93 LEU A CA 1
ATOM 718 C C . LEU A 1 93 ? -6.063 -12.762 -3.447 1.00 92.06 93 LEU A C 1
ATOM 720 O O . LEU A 1 93 ? -7.090 -12.503 -4.074 1.00 92.06 93 LEU A O 1
ATOM 724 N N . LYS A 1 94 ? -5.925 -13.890 -2.748 1.00 93.75 94 LYS A N 1
ATOM 725 C CA . LYS A 1 94 ? -7.010 -14.859 -2.550 1.00 93.75 94 LYS A CA 1
ATOM 726 C C . LYS A 1 94 ? -8.098 -14.259 -1.655 1.00 93.75 94 LYS A C 1
ATOM 728 O O . LYS A 1 94 ? -7.814 -13.461 -0.762 1.00 93.75 94 LYS A O 1
ATOM 733 N N . GLU A 1 95 ? -9.337 -14.721 -1.805 1.00 89.69 95 GLU A N 1
ATOM 734 C CA . GLU A 1 95 ? -10.470 -14.253 -0.988 1.00 89.69 95 GLU A CA 1
ATOM 735 C C . GLU A 1 95 ? -10.258 -14.438 0.521 1.00 89.69 95 GLU A C 1
ATOM 737 O O . GLU A 1 95 ? -10.652 -13.593 1.323 1.00 89.69 95 GLU A O 1
ATOM 742 N N . CYS A 1 96 ? -9.590 -15.515 0.946 1.00 87.31 96 CYS A N 1
ATOM 743 C CA . CYS A 1 96 ? -9.223 -15.681 2.353 1.00 87.31 96 CYS A CA 1
ATOM 744 C C . CYS A 1 96 ? -8.293 -14.561 2.846 1.00 87.31 96 CYS A C 1
ATOM 746 O O . CYS A 1 96 ? -8.518 -14.030 3.926 1.00 87.31 96 CYS A O 1
ATOM 748 N N . GLN A 1 97 ? -7.313 -14.138 2.045 1.00 89.19 97 GLN A N 1
ATOM 749 C CA . GLN A 1 97 ? -6.388 -13.063 2.412 1.00 89.19 97 GLN A CA 1
ATOM 750 C C . GLN A 1 97 ? -7.118 -11.720 2.510 1.00 89.19 97 GLN A C 1
ATOM 752 O O . GLN A 1 97 ? -6.941 -11.001 3.491 1.00 89.19 97 GLN A O 1
ATOM 757 N N . LYS A 1 98 ? -7.996 -11.413 1.544 1.00 90.00 98 LYS A N 1
ATOM 758 C CA . LYS A 1 98 ? -8.832 -10.199 1.570 1.00 90.00 98 LYS A CA 1
ATOM 759 C C . LYS A 1 98 ? -9.697 -10.143 2.830 1.00 90.00 98 LYS A C 1
ATOM 761 O O . LYS A 1 98 ? -9.728 -9.113 3.502 1.00 90.00 98 LYS A O 1
ATOM 766 N N . ARG A 1 99 ? -10.344 -11.263 3.182 1.00 88.12 99 ARG A N 1
ATOM 767 C CA . ARG A 1 99 ? -11.157 -11.386 4.404 1.00 88.12 99 ARG A CA 1
ATOM 768 C C . ARG A 1 99 ? -10.335 -11.207 5.676 1.00 88.12 99 ARG A C 1
ATOM 770 O O . ARG A 1 99 ? -10.794 -10.512 6.569 1.00 88.12 99 ARG A O 1
ATOM 777 N N . MET A 1 100 ? -9.131 -11.773 5.754 1.00 86.12 100 MET A N 1
ATOM 778 C CA . MET A 1 100 ? -8.263 -11.620 6.932 1.00 86.12 100 MET A CA 1
ATOM 779 C C . MET A 1 100 ? -7.825 -10.164 7.140 1.00 86.12 100 MET A C 1
ATOM 781 O O . MET A 1 100 ? -7.851 -9.674 8.268 1.00 86.12 100 MET A O 1
ATOM 785 N N . ILE A 1 101 ? -7.496 -9.451 6.053 1.00 87.81 101 ILE A N 1
ATOM 786 C CA . ILE A 1 101 ? -7.174 -8.014 6.098 1.00 87.81 101 ILE A CA 1
ATOM 787 C C . ILE A 1 101 ? -8.384 -7.189 6.540 1.00 87.81 101 ILE A C 1
ATOM 789 O O . ILE A 1 101 ? -8.255 -6.342 7.420 1.00 87.81 101 ILE A O 1
ATOM 793 N N . ALA A 1 102 ? -9.559 -7.447 5.963 1.00 85.75 102 ALA A N 1
ATOM 794 C CA . ALA A 1 102 ? -10.772 -6.699 6.282 1.00 85.75 102 ALA A CA 1
ATOM 795 C C . ALA A 1 102 ? -11.332 -7.008 7.680 1.00 85.75 102 ALA A C 1
ATOM 797 O O . ALA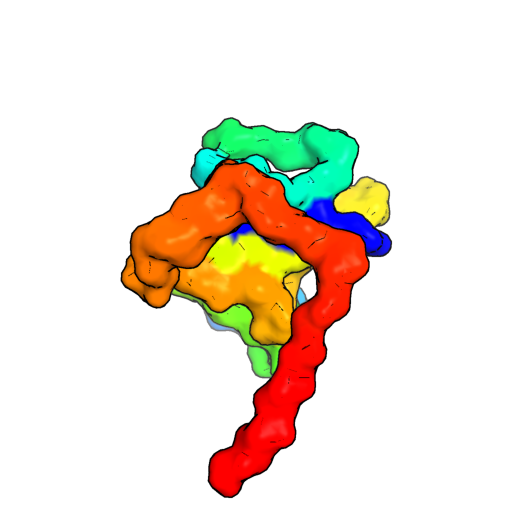 A 1 102 ? -11.866 -6.120 8.336 1.00 85.75 102 ALA A O 1
ATOM 798 N N . GLY A 1 103 ? -11.204 -8.252 8.141 1.00 81.00 103 GLY A N 1
ATOM 799 C CA . GLY A 1 103 ? -11.760 -8.728 9.406 1.00 81.00 103 GLY A CA 1
ATOM 800 C C . GLY A 1 103 ? -10.946 -8.357 10.643 1.00 81.00 103 GLY A C 1
ATOM 801 O O . GLY A 1 103 ? -11.294 -8.804 11.730 1.00 81.00 103 GLY A O 1
ATOM 802 N N . ASN A 1 104 ? -9.862 -7.584 10.494 1.00 71.69 104 ASN A N 1
ATOM 803 C CA . ASN A 1 104 ? -8.945 -7.232 11.582 1.00 71.69 104 ASN A CA 1
ATOM 804 C C . ASN A 1 104 ? -8.420 -8.466 12.348 1.00 71.69 104 ASN A C 1
ATOM 806 O O . ASN A 1 104 ? -8.241 -8.438 13.562 1.00 71.69 104 ASN A O 1
ATOM 810 N N . VAL A 1 105 ? -8.188 -9.569 11.627 1.00 77.69 105 VAL A N 1
ATOM 811 C CA . VAL A 1 105 ? -7.793 -10.864 12.216 1.00 77.69 105 VAL A CA 1
ATOM 812 C C . VAL A 1 105 ? -6.275 -10.940 12.452 1.00 77.69 105 VAL A C 1
ATOM 814 O O . VAL A 1 105 ? -5.759 -11.929 12.964 1.00 77.69 105 VAL A O 1
ATOM 817 N N . PHE A 1 106 ? -5.528 -9.899 12.071 1.00 78.25 106 PHE A N 1
ATOM 818 C CA . PHE A 1 106 ? -4.089 -9.833 12.300 1.00 78.25 106 PHE A CA 1
ATOM 819 C C . PHE A 1 106 ? -3.778 -9.476 13.750 1.00 78.25 106 PHE A C 1
ATOM 821 O O . PHE A 1 106 ? -3.784 -8.306 14.140 1.00 78.25 106 PHE A O 1
ATOM 828 N N . ASP A 1 107 ? -3.440 -10.497 14.528 1.00 80.38 107 ASP A N 1
ATOM 829 C CA . ASP A 1 107 ? -2.889 -10.322 15.861 1.00 80.38 107 ASP A CA 1
ATOM 830 C C . ASP A 1 107 ? -1.440 -9.818 15.779 1.00 80.38 107 ASP A C 1
ATOM 832 O O . ASP A 1 107 ? -0.518 -10.538 15.398 1.00 80.38 107 ASP A O 1
ATOM 836 N N . CYS A 1 108 ? -1.246 -8.551 16.144 1.00 82.44 108 CYS A N 1
ATOM 837 C CA . CYS A 1 108 ? 0.068 -7.910 16.169 1.00 82.44 108 CYS A CA 1
ATOM 838 C C . CYS A 1 108 ? 0.908 -8.292 17.405 1.00 82.44 108 CYS A C 1
ATOM 840 O O . CYS A 1 108 ? 2.049 -7.843 17.506 1.00 82.44 108 CYS A O 1
ATOM 842 N N . SER A 1 109 ? 0.356 -9.057 18.356 1.00 86.56 109 SER A N 1
ATOM 843 C CA . SER A 1 109 ? 1.086 -9.569 19.524 1.00 86.56 109 SER A CA 1
ATOM 844 C C . SER A 1 109 ? 1.873 -10.846 19.213 1.00 86.56 109 SER A C 1
ATOM 846 O O . SER A 1 109 ? 2.900 -11.117 19.841 1.00 86.56 109 SER A O 1
ATOM 848 N N . CYS A 1 110 ? 1.442 -11.596 18.197 1.00 84.75 110 CYS A N 1
ATOM 849 C CA . CYS A 1 110 ? 2.121 -12.792 17.729 1.00 84.75 110 CYS A CA 1
ATOM 850 C C . CYS A 1 110 ? 3.377 -12.451 16.909 1.00 84.75 110 CYS A C 1
ATOM 852 O O . CYS A 1 110 ? 3.377 -11.554 16.066 1.00 84.75 110 CYS A O 1
ATOM 854 N N . LYS A 1 111 ? 4.452 -13.223 17.106 1.00 84.12 111 LYS A N 1
ATOM 855 C CA . LYS A 1 111 ? 5.621 -13.212 16.217 1.00 84.12 111 LYS A CA 1
ATOM 856 C C . LYS A 1 111 ? 5.428 -14.264 15.132 1.00 84.12 111 LYS A C 1
ATOM 858 O O . LYS A 1 111 ? 5.340 -15.449 15.438 1.00 84.12 111 LYS A O 1
ATOM 863 N N . THR A 1 112 ? 5.394 -13.841 13.876 1.00 81.06 112 THR A N 1
ATOM 864 C CA . THR A 1 112 ? 5.471 -14.748 12.728 1.00 81.06 112 THR A CA 1
ATOM 865 C C . THR A 1 112 ? 6.943 -14.944 12.368 1.00 81.06 112 THR A C 1
ATOM 867 O O . THR A 1 112 ? 7.561 -13.981 11.909 1.00 81.06 112 THR A O 1
ATOM 870 N N . PRO A 1 113 ? 7.542 -16.125 12.604 1.00 81.19 113 PRO A N 1
ATOM 871 C CA . PRO A 1 113 ? 8.915 -16.362 12.185 1.00 81.19 113 PRO A CA 1
ATOM 872 C C . PRO A 1 113 ? 8.999 -16.287 10.658 1.00 81.19 113 PRO A C 1
ATOM 874 O O . PRO A 1 113 ? 8.189 -16.889 9.951 1.00 81.19 113 PRO A O 1
ATOM 877 N N . GLU A 1 114 ? 9.974 -15.539 10.152 1.00 76.62 114 GLU A N 1
ATOM 878 C CA . GLU A 1 114 ? 10.358 -15.626 8.748 1.00 76.62 114 GLU A CA 1
ATOM 879 C C . GLU A 1 114 ? 11.119 -16.940 8.569 1.00 76.62 114 GLU A C 1
ATOM 881 O O . GLU A 1 114 ? 12.248 -17.096 9.033 1.00 76.62 114 GLU A O 1
ATOM 886 N N . CYS A 1 115 ? 10.473 -17.926 7.950 1.00 74.00 115 CYS A N 1
ATOM 887 C CA . CYS A 1 115 ? 11.145 -19.159 7.571 1.00 74.00 115 CYS A CA 1
ATOM 888 C C . CYS A 1 115 ? 11.943 -18.897 6.290 1.00 74.00 115 CYS A C 1
ATOM 890 O O . CYS A 1 115 ? 11.410 -19.026 5.190 1.00 74.00 115 CYS A O 1
ATOM 892 N N . PHE A 1 116 ? 13.216 -18.532 6.434 1.00 47.69 116 PHE A N 1
ATOM 893 C CA . PHE A 1 116 ? 14.179 -18.594 5.338 1.00 47.69 116 PHE A CA 1
ATOM 894 C C . PHE A 1 116 ? 14.558 -20.061 5.128 1.00 47.69 116 PHE A C 1
ATOM 896 O O . PHE A 1 116 ? 15.530 -20.551 5.694 1.00 47.69 116 PHE A O 1
ATOM 903 N N . GLN A 1 117 ? 13.742 -20.801 4.380 1.00 45.03 117 GLN A N 1
ATOM 904 C CA . GLN A 1 117 ? 14.288 -21.952 3.673 1.00 45.03 117 GLN A CA 1
ATOM 905 C C . GLN A 1 117 ? 14.978 -21.395 2.434 1.00 45.03 117 GLN A C 1
ATOM 907 O O . GLN A 1 117 ? 14.310 -20.893 1.530 1.00 45.03 117 GLN A O 1
ATOM 912 N N . ASP A 1 118 ? 16.311 -21.436 2.442 1.00 42.94 118 ASP A N 1
ATOM 913 C CA . ASP A 1 118 ? 17.081 -21.418 1.205 1.00 42.94 118 ASP A CA 1
ATOM 914 C C . ASP A 1 118 ? 16.524 -22.539 0.317 1.00 42.94 118 ASP A C 1
ATOM 916 O O . ASP A 1 118 ? 16.336 -23.667 0.786 1.00 42.94 118 ASP A O 1
ATOM 920 N N . CYS A 1 119 ? 16.156 -22.191 -0.916 1.00 41.12 119 CYS A N 1
ATOM 921 C CA . CYS A 1 119 ? 15.672 -23.145 -1.911 1.00 41.12 119 CYS A CA 1
ATOM 922 C C . CYS A 1 119 ? 16.690 -24.260 -2.173 1.00 41.12 119 CYS A C 1
ATOM 924 O O . CYS A 1 119 ? 17.900 -23.944 -2.255 1.00 41.12 119 CYS A O 1
#